Protein AF-A0A6B1F3I2-F1 (afdb_monomer)

Structure (mmCIF, N/CA/C/O backbone):
data_AF-A0A6B1F3I2-F1
#
_entry.id   AF-A0A6B1F3I2-F1
#
loop_
_atom_site.group_PDB
_atom_site.id
_atom_site.type_symbol
_atom_site.label_atom_id
_atom_site.label_alt_id
_atom_site.label_comp_id
_atom_site.label_asym_id
_atom_site.label_entity_id
_atom_site.label_seq_id
_atom_site.pdbx_PDB_ins_code
_atom_site.Cartn_x
_atom_site.Cartn_y
_atom_site.Cartn_z
_atom_site.occupancy
_atom_site.B_iso_or_equiv
_atom_site.auth_seq_id
_atom_site.auth_comp_id
_atom_site.auth_asym_id
_atom_site.auth_atom_id
_atom_site.pdbx_PDB_model_num
ATOM 1 N N . MET A 1 1 ? 1.746 6.216 -4.006 1.00 81.00 1 MET A N 1
ATOM 2 C CA . MET A 1 1 ? 1.010 5.495 -2.933 1.00 81.00 1 MET A CA 1
ATOM 3 C C . MET A 1 1 ? -0.477 5.576 -3.228 1.00 81.00 1 MET A C 1
ATOM 5 O O . MET A 1 1 ? -0.886 6.524 -3.878 1.00 81.0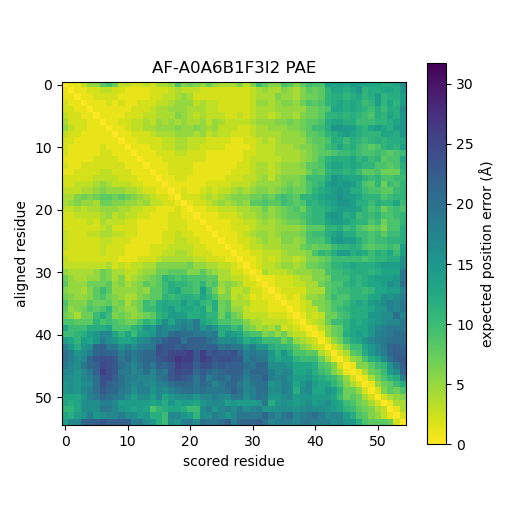0 1 MET A O 1
ATOM 9 N N . THR A 1 2 ? -1.279 4.612 -2.788 1.00 86.75 2 THR A N 1
ATOM 10 C CA . THR A 1 2 ? -2.725 4.584 -3.055 1.00 86.75 2 THR A CA 1
ATOM 11 C C . THR A 1 2 ? -3.481 4.412 -1.746 1.00 86.75 2 THR A C 1
ATOM 13 O O . THR A 1 2 ? -3.078 3.610 -0.909 1.00 86.75 2 THR A O 1
ATOM 16 N N . ILE A 1 3 ? -4.559 5.171 -1.565 1.00 88.69 3 ILE A N 1
ATOM 17 C CA . ILE A 1 3 ? -5.487 5.036 -0.440 1.00 88.69 3 ILE A CA 1
ATOM 18 C C . ILE A 1 3 ? -6.844 4.662 -1.024 1.00 88.69 3 ILE A C 1
ATOM 20 O O . ILE A 1 3 ? -7.246 5.233 -2.037 1.00 88.69 3 ILE A O 1
ATOM 24 N N . GLY A 1 4 ? -7.523 3.703 -0.407 1.00 86.75 4 GLY A N 1
ATOM 25 C CA . GLY A 1 4 ? -8.837 3.260 -0.851 1.00 86.75 4 GLY A CA 1
ATOM 26 C C . GLY A 1 4 ? -9.537 2.404 0.192 1.00 86.75 4 GLY A C 1
ATOM 27 O O . GLY A 1 4 ? -8.961 2.062 1.227 1.00 86.75 4 GLY A O 1
ATOM 28 N N . GLU A 1 5 ? -10.790 2.073 -0.084 1.00 90.56 5 GLU A N 1
ATOM 29 C CA . GLU A 1 5 ? -11.567 1.137 0.718 1.00 90.56 5 GLU A CA 1
ATOM 30 C C . GLU A 1 5 ? -11.399 -0.288 0.183 1.00 90.56 5 GLU A C 1
ATOM 32 O O . GLU A 1 5 ? -11.427 -0.522 -1.025 1.00 90.56 5 GLU A O 1
ATOM 37 N N . LEU A 1 6 ? -11.225 -1.242 1.094 1.00 88.56 6 LEU A N 1
ATOM 38 C CA . LEU A 1 6 ? -11.230 -2.668 0.808 1.00 88.56 6 LEU A CA 1
ATOM 39 C C . LEU A 1 6 ? -12.112 -3.360 1.849 1.00 88.56 6 LEU A C 1
ATOM 41 O O . LEU A 1 6 ? -11.775 -3.359 3.032 1.00 88.56 6 LEU A O 1
ATOM 45 N N . ASN A 1 7 ? -13.233 -3.944 1.417 1.00 91.38 7 ASN A N 1
ATOM 46 C CA . ASN A 1 7 ? -14.196 -4.634 2.286 1.00 91.38 7 ASN A CA 1
ATOM 47 C C . ASN A 1 7 ? -14.630 -3.797 3.515 1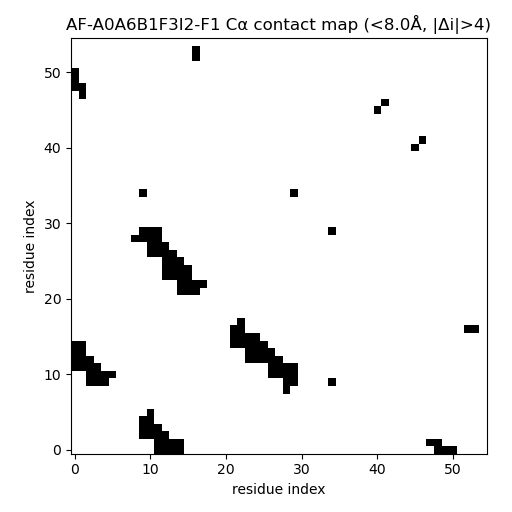.00 91.38 7 ASN A C 1
ATOM 49 O O . ASN A 1 7 ? -14.581 -4.289 4.642 1.00 91.38 7 ASN A O 1
ATOM 53 N N . GLY A 1 8 ? -14.979 -2.516 3.339 1.00 89.00 8 GLY A N 1
ATOM 54 C CA . GLY A 1 8 ? -15.361 -1.633 4.453 1.00 89.00 8 GLY A CA 1
ATOM 55 C C . GLY A 1 8 ? -14.190 -1.075 5.270 1.00 89.00 8 GLY A C 1
ATOM 56 O O . GLY A 1 8 ? -14.391 -0.286 6.196 1.00 89.00 8 GLY A O 1
ATOM 57 N N . ILE A 1 9 ? -12.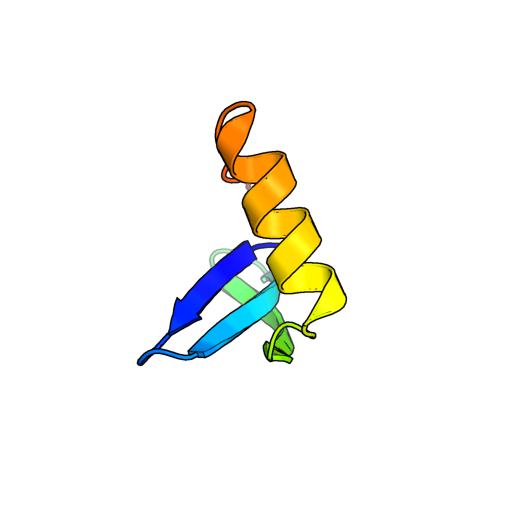948 -1.468 4.966 1.00 87.94 9 ILE A N 1
ATOM 58 C CA . ILE A 1 9 ? -11.755 -1.030 5.691 1.00 87.94 9 ILE A CA 1
ATOM 59 C C . ILE A 1 9 ? -10.942 -0.096 4.807 1.00 87.94 9 ILE A C 1
ATOM 61 O O . ILE A 1 9 ? -10.438 -0.470 3.751 1.00 87.94 9 ILE A O 1
ATOM 65 N N . MET A 1 10 ? -10.747 1.128 5.286 1.00 88.75 10 MET A N 1
ATOM 66 C CA . MET A 1 10 ? -9.866 2.079 4.627 1.00 88.75 10 MET A CA 1
ATOM 67 C C . MET A 1 10 ? -8.401 1.670 4.810 1.00 88.75 10 MET A C 1
ATOM 69 O O . MET A 1 10 ? -7.915 1.536 5.941 1.00 88.75 10 MET A O 1
ATOM 73 N N . ILE A 1 11 ? -7.698 1.478 3.698 1.00 92.38 11 ILE A N 1
ATOM 74 C CA . ILE A 1 11 ? -6.307 1.030 3.659 1.00 92.38 11 ILE A CA 1
ATOM 75 C C . ILE A 1 11 ? -5.432 1.999 2.866 1.00 92.38 11 ILE A C 1
ATOM 77 O O . ILE A 1 11 ? -5.859 2.623 1.896 1.00 92.38 11 ILE A O 1
ATOM 81 N N . MET A 1 12 ? -4.171 2.092 3.277 1.00 91.69 12 MET A N 1
ATOM 82 C CA . MET A 1 12 ? -3.097 2.727 2.524 1.00 91.69 12 MET A CA 1
ATOM 83 C C . MET A 1 12 ? -2.151 1.648 2.016 1.00 91.69 12 MET A C 1
ATOM 85 O O . MET A 1 12 ? -1.660 0.823 2.789 1.00 91.69 12 MET A O 1
ATOM 89 N N . VAL A 1 13 ? -1.859 1.702 0.721 1.00 92.62 13 VAL A N 1
ATOM 90 C CA . VAL A 1 13 ? -0.910 0.824 0.045 1.00 92.62 13 VAL A CA 1
ATOM 91 C C . VAL A 1 13 ? 0.227 1.661 -0.529 1.00 92.62 13 VAL A C 1
ATOM 93 O O . VAL A 1 13 ? 0.044 2.505 -1.412 1.00 92.62 13 VAL A O 1
ATOM 96 N N . VAL A 1 14 ? 1.433 1.411 -0.035 1.00 91.06 14 VAL A N 1
ATOM 97 C CA . VAL A 1 14 ? 2.676 1.908 -0.621 1.00 91.06 14 VAL A CA 1
ATOM 98 C C . VAL A 1 14 ? 3.196 0.836 -1.561 1.00 91.06 14 VAL A C 1
ATOM 100 O O . VAL A 1 14 ? 3.354 -0.322 -1.179 1.00 91.06 14 VAL A O 1
ATOM 103 N N . TRP A 1 15 ? 3.457 1.217 -2.801 1.00 92.19 15 TRP A N 1
ATOM 104 C CA . TRP A 1 15 ? 3.914 0.311 -3.839 1.00 92.19 15 TRP A CA 1
ATOM 105 C C . TRP A 1 15 ? 4.897 1.033 -4.756 1.00 92.19 15 TRP A C 1
ATOM 107 O O . TRP A 1 15 ? 4.901 2.262 -4.828 1.00 92.19 15 TRP A O 1
ATOM 117 N N . THR A 1 16 ? 5.717 0.251 -5.445 1.00 93.75 16 THR A N 1
ATOM 118 C CA . THR A 1 16 ? 6.605 0.714 -6.514 1.00 93.75 16 THR A CA 1
ATOM 119 C C . THR A 1 16 ? 6.389 -0.126 -7.767 1.00 93.75 16 THR A C 1
ATOM 121 O O . THR A 1 16 ? 5.824 -1.221 -7.691 1.00 93.75 16 THR A O 1
ATOM 124 N N .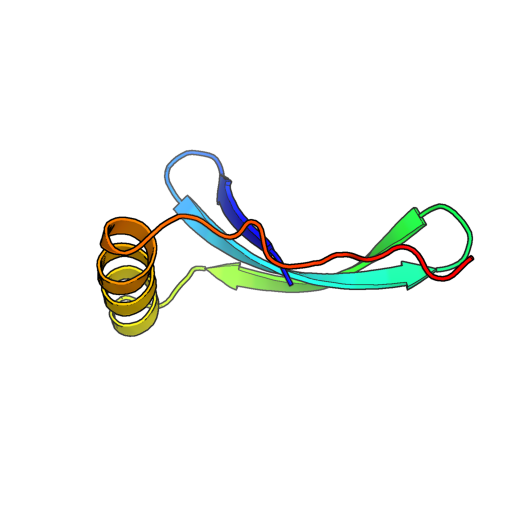 TRP A 1 17 ? 6.826 0.367 -8.918 1.00 91.62 17 TRP A N 1
ATO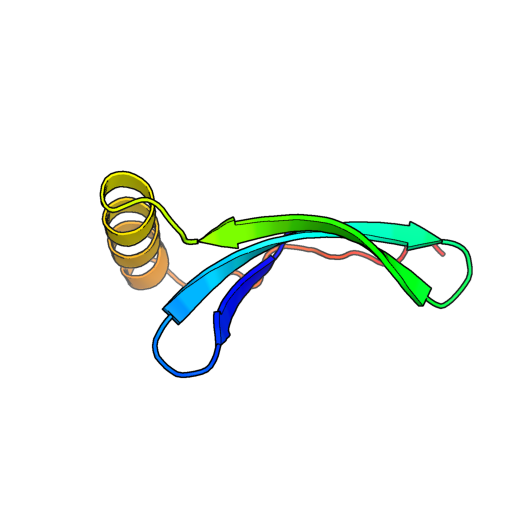M 125 C CA . TRP A 1 17 ? 6.919 -0.455 -10.118 1.00 91.62 17 TRP A CA 1
ATOM 126 C C . TRP A 1 17 ? 8.121 -1.397 -10.010 1.00 91.62 17 TRP A C 1
ATOM 128 O O . TRP A 1 17 ? 9.182 -1.028 -9.508 1.00 91.62 17 TRP A O 1
ATOM 138 N N . ARG A 1 18 ? 7.937 -2.636 -10.458 1.00 90.56 18 ARG A N 1
ATOM 139 C CA . ARG A 1 18 ? 9.002 -3.602 -10.714 1.00 90.56 18 ARG A CA 1
ATOM 140 C C . ARG A 1 18 ? 8.677 -4.246 -12.051 1.00 90.56 18 ARG A C 1
ATOM 142 O O . ARG A 1 18 ? 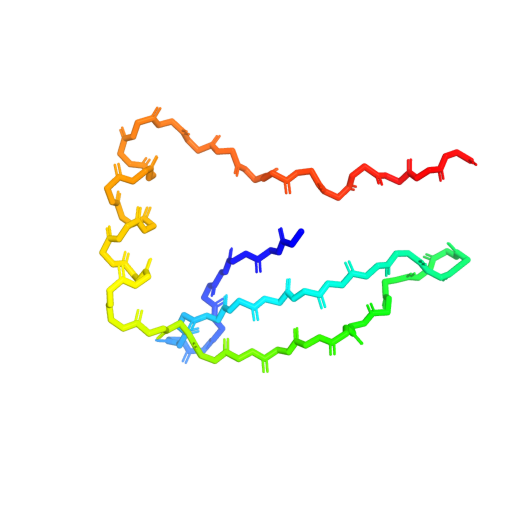7.685 -4.971 -12.156 1.00 90.56 18 ARG A O 1
ATOM 149 N N . ASP A 1 19 ? 9.477 -3.918 -13.055 1.00 92.81 19 ASP A N 1
ATOM 150 C CA . ASP A 1 19 ? 9.209 -4.259 -14.450 1.00 92.81 19 ASP A CA 1
ATOM 151 C C . ASP A 1 19 ? 7.810 -3.753 -14.862 1.00 92.81 19 ASP A C 1
ATOM 153 O O . ASP A 1 19 ? 7.475 -2.582 -14.685 1.00 92.81 19 ASP A O 1
ATOM 157 N N . SER A 1 20 ? 6.942 -4.643 -15.346 1.00 92.75 20 SER A N 1
ATOM 158 C CA . SER A 1 20 ? 5.565 -4.340 -15.749 1.00 92.75 20 SER A CA 1
ATOM 159 C C . SER A 1 20 ? 4.524 -4.480 -14.629 1.00 92.75 20 SER A C 1
ATOM 161 O O . SER A 1 20 ? 3.326 -4.347 -14.887 1.00 92.75 20 SER A O 1
ATOM 163 N N . LYS A 1 21 ? 4.943 -4.759 -13.387 1.00 92.81 21 LYS A N 1
ATOM 164 C CA . LYS A 1 21 ? 4.043 -5.076 -12.266 1.00 92.81 21 LYS A CA 1
ATOM 165 C C . LYS A 1 21 ? 4.217 -4.101 -11.105 1.00 92.81 21 LYS A C 1
ATOM 167 O O . LYS A 1 21 ? 5.271 -3.503 -10.906 1.00 92.81 21 LYS A O 1
ATOM 172 N N . LYS A 1 22 ? 3.173 -3.961 -10.287 1.00 94.25 22 LYS A N 1
ATOM 173 C CA . LYS A 1 22 ? 3.249 -3.217 -9.023 1.00 94.25 22 LYS A CA 1
ATOM 174 C C . LYS A 1 22 ? 3.755 -4.148 -7.921 1.00 94.25 22 LYS A C 1
ATOM 176 O O . LYS A 1 22 ? 3.119 -5.158 -7.631 1.00 94.25 22 LYS A O 1
ATOM 181 N N . ARG A 1 23 ? 4.874 -3.801 -7.281 1.00 94.06 23 ARG A N 1
ATOM 182 C CA . ARG A 1 23 ? 5.360 -4.443 -6.053 1.00 94.06 23 ARG A CA 1
ATOM 183 C C . ARG A 1 23 ? 4.846 -3.666 -4.850 1.00 94.06 23 ARG A C 1
ATOM 185 O O . ARG A 1 23 ? 5.207 -2.505 -4.661 1.00 94.06 23 ARG A O 1
ATOM 192 N N . ILE A 1 24 ? 4.042 -4.316 -4.016 1.00 94.38 24 ILE A N 1
ATOM 193 C CA . ILE A 1 24 ? 3.613 -3.749 -2.735 1.00 94.38 24 ILE A CA 1
ATOM 194 C C . ILE A 1 24 ? 4.817 -3.718 -1.787 1.00 94.38 24 ILE A C 1
ATOM 196 O O . ILE A 1 24 ? 5.524 -4.709 -1.638 1.00 94.38 24 ILE A O 1
ATOM 200 N N . ILE A 1 25 ? 5.058 -2.558 -1.181 1.00 95.06 25 ILE A N 1
ATOM 201 C CA . ILE A 1 25 ? 6.098 -2.335 -0.167 1.00 95.06 25 ILE A CA 1
ATOM 202 C C . ILE A 1 25 ? 5.467 -2.359 1.228 1.00 95.06 25 ILE A C 1
ATOM 204 O O . ILE A 1 25 ? 6.042 -2.905 2.161 1.00 95.06 25 ILE A O 1
ATOM 208 N N . SER A 1 26 ? 4.277 -1.776 1.379 1.00 91.50 26 SER A N 1
ATOM 209 C CA . SER A 1 26 ? 3.537 -1.772 2.639 1.00 91.50 26 SER A CA 1
ATOM 210 C C . SER A 1 26 ? 2.041 -1.683 2.370 1.00 91.50 26 SER A C 1
ATOM 212 O O . SER A 1 26 ? 1.613 -0.943 1.484 1.00 91.50 26 SER A O 1
ATOM 214 N N . ALA A 1 27 ? 1.248 -2.410 3.150 1.00 92.75 27 ALA A N 1
ATOM 215 C CA . ALA A 1 27 ? -0.200 -2.288 3.183 1.00 92.75 27 ALA A CA 1
ATOM 216 C C . ALA A 1 27 ? -0.632 -2.221 4.645 1.00 92.75 27 ALA A C 1
ATOM 218 O O . ALA A 1 27 ? -0.293 -3.098 5.439 1.00 92.75 27 ALA A O 1
ATOM 219 N N . ARG A 1 28 ? -1.352 -1.163 5.015 1.00 93.19 28 ARG A N 1
ATOM 220 C CA . ARG A 1 28 ? -1.845 -1.004 6.383 1.00 93.19 28 ARG A CA 1
ATOM 221 C C . ARG A 1 28 ? -3.197 -0.323 6.422 1.00 93.19 28 ARG A C 1
ATOM 223 O O . ARG A 1 28 ? -3.535 0.469 5.544 1.00 93.19 28 ARG A O 1
ATOM 230 N N . ARG A 1 29 ? -3.937 -0.585 7.497 1.00 92.06 29 ARG A N 1
ATOM 231 C CA . ARG A 1 29 ? -5.154 0.157 7.822 1.00 92.06 29 ARG A CA 1
ATOM 232 C C . ARG A 1 29 ? -4.823 1.637 8.028 1.00 92.06 29 ARG A C 1
ATOM 234 O O . ARG A 1 29 ? -3.802 1.974 8.642 1.00 92.06 29 ARG A O 1
ATOM 241 N N . LEU A 1 30 ? -5.693 2.507 7.526 1.00 86.69 30 LEU A N 1
ATOM 242 C CA . LEU A 1 30 ? -5.616 3.935 7.807 1.00 86.69 30 LEU A CA 1
ATOM 243 C C . LEU A 1 30 ? -5.885 4.185 9.294 1.00 86.69 30 LEU A C 1
ATOM 245 O O . LEU A 1 30 ? -6.862 3.671 9.849 1.00 86.69 30 LEU A O 1
ATOM 249 N N . LYS A 1 31 ? -5.036 4.990 9.938 1.00 84.38 31 LYS A N 1
ATOM 250 C CA . LYS A 1 31 ? -5.304 5.476 11.298 1.00 84.38 31 LYS A CA 1
ATOM 251 C C . LYS A 1 31 ? -6.413 6.526 11.257 1.00 84.38 31 LYS A C 1
ATOM 253 O O . LYS A 1 31 ? -6.597 7.192 10.244 1.00 84.38 31 LYS A O 1
ATOM 258 N N . GLU A 1 32 ? -7.113 6.726 12.369 1.00 80.94 32 GLU A N 1
ATOM 259 C CA . GLU A 1 32 ? -8.249 7.660 12.439 1.00 80.94 32 GLU A CA 1
ATOM 260 C C . GLU A 1 32 ? -7.876 9.093 12.015 1.00 80.94 32 GLU A C 1
ATOM 262 O O . GLU A 1 32 ? -8.542 9.703 11.183 1.00 80.94 32 GLU A O 1
ATOM 267 N N . ASN A 1 33 ? -6.719 9.582 12.468 1.00 78.88 33 ASN A N 1
ATOM 268 C CA . ASN A 1 33 ? -6.195 10.895 12.075 1.00 78.88 33 ASN A CA 1
ATOM 269 C C . ASN A 1 33 ? -5.904 11.004 10.566 1.00 78.88 33 ASN A C 1
ATOM 271 O O . ASN A 1 33 ? -5.962 12.092 9.997 1.00 78.88 33 ASN A O 1
ATOM 275 N N . GLU A 1 34 ? -5.580 9.889 9.909 1.00 75.56 34 GLU A N 1
ATOM 276 C CA . GLU A 1 34 ? -5.320 9.832 8.467 1.00 75.56 34 GLU A CA 1
ATOM 277 C C . GLU A 1 34 ? -6.620 9.744 7.673 1.00 75.56 34 GLU A C 1
ATOM 279 O O . GLU A 1 34 ? -6.703 10.340 6.603 1.00 75.56 34 GLU A O 1
ATOM 284 N N . LYS A 1 35 ? -7.647 9.068 8.213 1.00 74.06 35 LYS A N 1
ATOM 285 C CA . LYS A 1 35 ? -9.000 9.072 7.634 1.00 74.06 35 LYS A CA 1
ATOM 286 C C . LYS A 1 35 ? -9.566 10.478 7.609 1.00 74.06 35 LYS A C 1
ATOM 288 O O . LYS A 1 35 ? -10.039 10.909 6.565 1.00 74.06 35 LYS A O 1
ATOM 293 N N . ARG A 1 36 ? -9.445 11.207 8.723 1.00 73.56 36 ARG A N 1
ATOM 294 C CA . ARG A 1 36 ? -9.912 12.592 8.825 1.00 73.56 36 ARG A CA 1
ATOM 295 C C . ARG A 1 36 ? -9.207 13.494 7.816 1.00 73.56 36 ARG A C 1
ATOM 297 O O . ARG A 1 36 ? -9.863 14.159 7.031 1.00 73.56 36 ARG A O 1
ATOM 304 N N . ARG A 1 37 ? -7.873 13.419 7.734 1.00 69.62 37 ARG A N 1
ATOM 305 C CA . ARG A 1 37 ? -7.110 14.159 6.715 1.00 69.62 37 ARG A CA 1
ATOM 306 C C . ARG A 1 37 ? -7.493 13.757 5.294 1.00 69.62 37 ARG A C 1
ATOM 308 O O . ARG A 1 37 ? -7.560 14.624 4.433 1.00 69.62 37 ARG A O 1
ATOM 315 N N . TYR A 1 38 ? -7.731 12.475 5.024 1.00 68.00 38 TYR A N 1
ATOM 316 C CA . TYR A 1 38 ? -8.183 12.035 3.706 1.00 68.00 38 TYR A CA 1
ATOM 317 C C . TYR A 1 38 ? -9.568 12.601 3.377 1.00 68.00 38 TYR A C 1
ATOM 319 O O . TYR A 1 38 ? -9.752 13.089 2.270 1.00 68.00 38 TYR A O 1
ATOM 327 N N . GLN A 1 39 ? -10.516 12.594 4.317 1.00 66.12 39 GLN A N 1
ATOM 328 C CA . GLN A 1 39 ? -11.836 13.207 4.134 1.00 66.12 39 GLN A CA 1
ATOM 329 C C . GLN A 1 39 ? -11.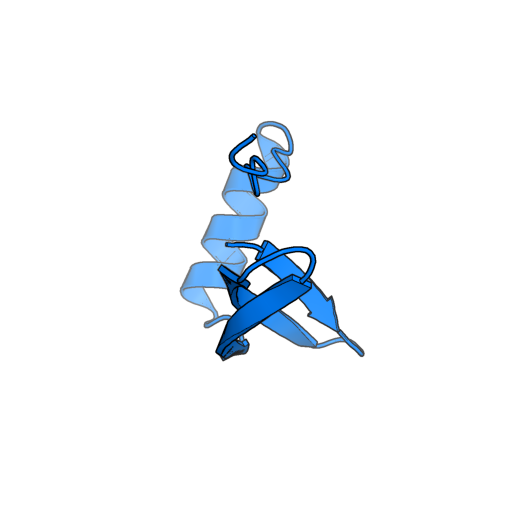719 14.715 3.881 1.00 66.12 39 GLN A C 1
ATOM 331 O O . GLN A 1 39 ? -12.232 15.193 2.873 1.00 66.12 39 GLN A O 1
ATOM 336 N N . ASP A 1 40 ? -10.952 15.429 4.706 1.00 62.66 40 ASP A N 1
ATOM 337 C CA . ASP A 1 40 ? -10.735 16.874 4.572 1.00 62.66 40 ASP A CA 1
ATOM 338 C C . ASP A 1 40 ? -10.091 17.236 3.217 1.00 62.66 40 ASP A C 1
ATOM 340 O O . ASP A 1 40 ? -10.486 18.204 2.573 1.00 62.66 40 ASP A O 1
ATOM 344 N N . ASN A 1 41 ? -9.134 16.429 2.736 1.00 58.69 41 ASN A N 1
ATOM 345 C CA . ASN A 1 41 ? -8.479 16.650 1.440 1.00 58.69 41 ASN A CA 1
ATOM 346 C C . ASN A 1 41 ? -9.328 16.197 0.237 1.00 58.69 41 ASN A C 1
ATOM 348 O O . ASN A 1 41 ? -9.174 16.753 -0.845 1.00 58.69 41 ASN A O 1
ATOM 352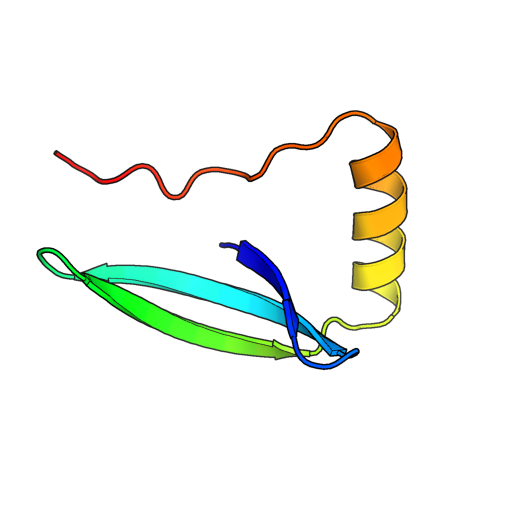 N N . ASN A 1 42 ? -10.225 15.213 0.386 1.00 56.12 42 ASN A N 1
ATOM 353 C CA . ASN A 1 42 ? -11.106 14.788 -0.713 1.00 56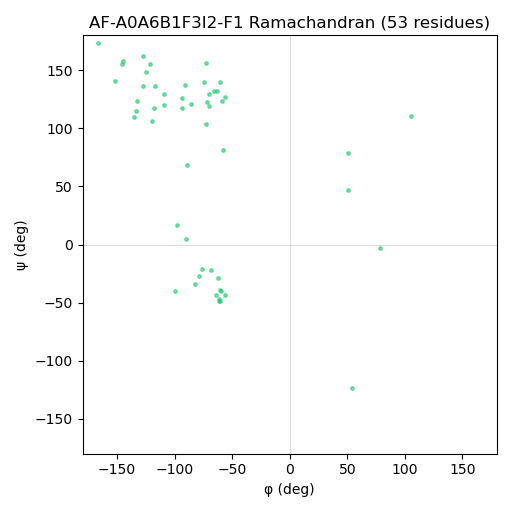.12 42 ASN A CA 1
ATOM 354 C C . ASN A 1 42 ? -12.265 15.759 -0.963 1.00 56.12 42 ASN A C 1
ATOM 356 O O . ASN A 1 42 ? -12.782 15.786 -2.076 1.00 56.12 42 ASN A O 1
ATOM 360 N N . ILE A 1 43 ? -12.632 16.588 0.020 1.00 50.19 43 ILE A N 1
ATOM 361 C CA . ILE A 1 43 ? -13.605 17.677 -0.162 1.00 50.19 43 ILE A CA 1
ATOM 362 C C . ILE A 1 43 ? -13.032 18.792 -1.071 1.00 50.19 43 ILE A C 1
ATOM 364 O O . ILE A 1 43 ? -13.795 19.502 -1.720 1.00 50.19 43 ILE A O 1
ATOM 368 N N . ALA A 1 44 ? -11.702 18.900 -1.207 1.00 39.78 44 ALA A N 1
ATOM 369 C CA . ALA A 1 44 ? -11.016 19.939 -1.990 1.00 39.78 44 ALA A CA 1
ATOM 370 C C . ALA A 1 44 ? -10.576 19.513 -3.413 1.00 39.78 44 ALA A C 1
ATOM 372 O O . ALA A 1 44 ? -9.777 20.200 -4.046 1.00 39.78 44 ALA A O 1
ATOM 373 N N . GLY A 1 45 ? -11.117 18.416 -3.951 1.00 36.66 45 GLY A N 1
ATOM 374 C CA . GLY A 1 45 ? -10.816 17.945 -5.305 1.00 36.66 45 GLY A CA 1
ATOM 375 C C . GLY A 1 45 ? -9.896 16.734 -5.285 1.00 36.66 45 GLY A C 1
ATOM 376 O O . GLY A 1 45 ? -8.726 16.819 -4.926 1.00 36.66 45 GLY A O 1
ATOM 377 N N . SER A 1 46 ? -10.449 15.586 -5.670 1.00 47.22 46 SER A N 1
ATOM 378 C CA . SER A 1 46 ? -9.760 14.302 -5.710 1.00 47.22 46 SER A CA 1
ATOM 379 C C . SER A 1 46 ? -8.503 14.345 -6.573 1.00 47.22 46 SER A C 1
ATOM 381 O O . SER A 1 46 ? -8.590 14.589 -7.778 1.00 47.22 46 SER A O 1
ATOM 383 N N . PRO A 1 47 ? -7.351 13.926 -6.034 1.00 45.25 47 PRO A N 1
ATOM 384 C CA . PRO A 1 47 ? -6.282 13.448 -6.866 1.00 45.25 47 PRO A CA 1
ATOM 385 C C . PRO A 1 47 ? -6.014 12.007 -6.443 1.00 45.25 47 PRO A C 1
ATOM 387 O O . PRO A 1 47 ? -5.423 11.726 -5.398 1.00 45.25 47 PRO A O 1
ATOM 390 N N . ALA A 1 48 ? -6.435 11.064 -7.280 1.00 49.03 48 ALA A N 1
ATOM 391 C CA . ALA A 1 48 ? -5.797 9.759 -7.336 1.00 49.03 48 ALA A CA 1
ATOM 392 C C . ALA A 1 48 ? -4.308 10.000 -7.673 1.00 49.03 48 ALA A C 1
ATOM 394 O O . ALA A 1 48 ? -3.908 9.998 -8.836 1.00 49.03 48 ALA A O 1
ATOM 395 N N . GLN A 1 49 ? -3.490 10.344 -6.670 1.00 52.78 49 GLN A N 1
ATOM 396 C CA . GLN A 1 49 ? -2.125 10.815 -6.885 1.00 52.78 49 GLN A CA 1
ATOM 397 C C . GLN A 1 49 ? -1.224 9.659 -7.314 1.00 52.78 49 GLN A C 1
ATOM 399 O O . GLN A 1 49 ? -0.795 8.820 -6.521 1.00 52.78 49 GLN A O 1
ATOM 404 N N . GLN A 1 50 ? -0.953 9.684 -8.618 1.00 55.59 50 GLN A N 1
ATOM 405 C CA . GLN A 1 50 ? 0.339 9.451 -9.255 1.00 55.59 50 GLN A CA 1
ATOM 406 C C . GLN A 1 50 ? 1.063 8.182 -8.811 1.00 55.59 50 GLN A C 1
ATOM 408 O O . GLN A 1 50 ? 2.064 8.183 -8.100 1.00 55.59 50 GLN A O 1
ATOM 413 N N . GLY A 1 51 ? 0.598 7.074 -9.369 1.00 48.53 51 GLY A N 1
ATOM 414 C CA . GLY A 1 51 ? 1.503 6.031 -9.818 1.00 48.53 51 GLY A CA 1
ATOM 415 C C . GLY A 1 51 ? 1.913 6.290 -11.263 1.00 48.53 51 GLY A C 1
ATOM 416 O O . GLY A 1 51 ? 1.468 5.544 -12.131 1.00 48.53 51 GLY A O 1
ATOM 417 N N . ARG A 1 52 ? 2.689 7.349 -11.551 1.00 60.06 52 ARG A N 1
ATOM 418 C CA . ARG A 1 52 ? 3.279 7.508 -12.892 1.00 60.06 52 ARG A CA 1
ATOM 419 C C . ARG A 1 52 ? 4.148 6.274 -13.150 1.00 60.06 52 ARG A C 1
ATOM 421 O O . ARG A 1 52 ? 4.976 5.915 -12.315 1.00 60.06 52 ARG A O 1
ATOM 428 N N . ARG A 1 53 ? 3.863 5.565 -14.239 1.00 54.81 53 ARG A N 1
ATOM 429 C CA . ARG A 1 53 ? 4.706 4.486 -14.754 1.00 54.81 53 ARG A CA 1
ATOM 430 C C . ARG A 1 53 ? 5.966 5.169 -15.298 1.00 54.81 53 ARG A C 1
ATOM 432 O O . ARG A 1 53 ? 5.782 6.059 -16.126 1.00 54.81 53 ARG A O 1
ATOM 439 N N . PRO A 1 54 ? 7.175 4.882 -14.789 1.00 60.53 54 PRO A N 1
ATOM 440 C CA . PRO A 1 54 ? 8.371 5.264 -15.520 1.00 60.53 54 PRO A CA 1
ATOM 441 C C . PRO A 1 54 ? 8.343 4.492 -16.846 1.00 60.53 54 PRO A C 1
ATOM 443 O O . PRO A 1 54 ? 7.963 3.316 -16.860 1.00 60.53 54 PRO A O 1
ATOM 446 N N . ASP A 1 55 ? 8.581 5.223 -17.926 1.00 66.94 55 ASP A N 1
ATOM 447 C CA . ASP A 1 55 ? 8.711 4.756 -19.305 1.00 66.94 55 ASP A CA 1
ATOM 448 C C . ASP A 1 55 ? 9.813 3.700 -19.467 1.00 66.94 55 ASP A C 1
ATOM 450 O O . ASP A 1 55 ? 10.848 3.792 -18.766 1.00 66.94 55 ASP A O 1
#

Mean predicted aligned error: 8.51 Å

Sequence (55 aa):
MTIGELNGIMIMVVWTWRDSKKRIISARRLKENEKRRYQDNNIAGSPAQQGRRPD

Radius of gyration: 12.57 Å; Cα contacts (8 Å, |Δi|>4): 61; chains: 1; bounding box: 25×25×32 Å

Solvent-accessible surface area (backbone atoms only — not comparable to full-atom values): 3510 Å² total; per-residue (Å²): 81,50,73,49,76,54,96,92,39,52,31,38,37,37,56,46,79,52,90,97,42,80,43,77,77,46,76,45,73,56,50,71,74,52,49,51,50,49,52,63,51,48,76,74,58,78,68,91,55,65,79,73,77,84,129

pLDDT: mean 77.15, std 17.49, range [36.66, 95.06]

Foldseek 3Di:
DAWDDDPNFTKDWDWADDPPDIGTPDIDTDDPVRVVVVVVVVVVPDDRDDPDDDD

Nearest PDB structures (foldseek):
  5e6f-assembly1_B  TM=4.694E-01  e=8.656E-01  Canarypox virus
  2d35-assembly1_A  TM=3.139E-01  e=1.352E+00  Escherichia coli
  4bhm-assembly1_D  TM=4.106E-01  e=2.905E+00  Pyricularia oryzae
  2nun-assembly1_A  TM=4.425E-01  e=6.240E+00  Pseudomonas savastanoi pv. glycinea
  3l9f-assembly2_C  TM=2.959E-01  e=9.747E+00  Streptococcus mutans UA159

Secondary structure (DSSP, 8-state):
-EEEEETTEEEEEEEEEETTEEEEEEEEEPPHHHHHHHHHHHTT-------PPP-